Protein AF-B4Q3D3-F1 (afdb_monomer_lite)

Sequence (145 aa):
LSVLHTSASLALNESWDPDVRDDMEMMLNKIVPEGLPYRHSCEGPDDMPAHVKACFLGSSLTIPITDGKLSLGTWQGVWLCEHRDQAGSRKLKNLAKANMAQQRAAAVIAASRGGLWTSHRSKWETLRDGVDIDDVTKMSTRTRT

pLDDT: mean 71.37, std 27.28, range [23.61, 97.75]

Radius of gyration: 16.82 Å; chains: 1; bounding box: 38×33×50 Å

Structure (mmCIF, N/CA/C/O backbone):
data_AF-B4Q3D3-F1
#
_entry.id   AF-B4Q3D3-F1
#
loop_
_atom_site.group_PDB
_atom_site.id
_atom_site.type_symbol
_atom_site.label_atom_id
_atom_site.label_alt_id
_atom_site.label_comp_id
_atom_site.label_asym_id
_atom_site.label_entity_id
_atom_site.label_seq_id
_atom_site.pdbx_PDB_ins_code
_atom_site.Cartn_x
_atom_site.Cartn_y
_atom_site.Cartn_z
_atom_site.occupancy
_atom_site.B_iso_or_equiv
_atom_site.auth_seq_id
_atom_site.auth_comp_id
_atom_site.auth_asym_id
_atom_site.auth_atom_id
_atom_site.pdbx_PDB_model_num
ATOM 1 N N . LEU A 1 1 ? -0.332 5.917 14.862 1.00 85.06 1 LEU A N 1
ATOM 2 C CA . LEU A 1 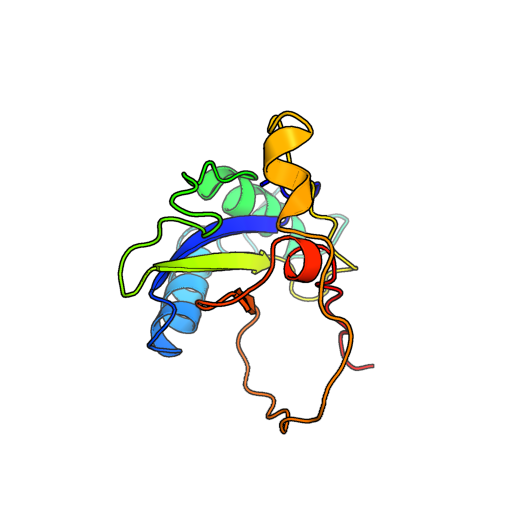1 ? 0.589 4.835 14.443 1.00 85.06 1 LEU A CA 1
ATOM 3 C C . LEU A 1 1 ? 1.430 5.336 13.276 1.00 85.06 1 LEU A C 1
ATOM 5 O O . LEU A 1 1 ? 0.863 5.973 12.400 1.00 85.06 1 LEU A O 1
ATOM 9 N N . SER A 1 2 ? 2.738 5.083 13.255 1.00 89.75 2 SER A N 1
ATOM 10 C CA . SER A 1 2 ? 3.637 5.528 12.178 1.00 89.75 2 SER A CA 1
ATOM 11 C C . SER A 1 2 ? 4.619 4.430 11.775 1.00 89.75 2 SER A C 1
ATOM 13 O O . SER A 1 2 ? 5.100 3.705 12.643 1.00 89.75 2 SER A O 1
ATOM 15 N N . VAL A 1 3 ? 4.963 4.339 10.492 1.00 89.62 3 VAL A N 1
ATOM 16 C CA . VAL A 1 3 ? 6.057 3.502 9.982 1.00 89.62 3 VAL A CA 1
ATOM 17 C C . VAL A 1 3 ? 7.330 4.336 9.846 1.00 89.62 3 VAL A C 1
ATOM 19 O O . VAL A 1 3 ? 7.303 5.462 9.358 1.00 89.62 3 VAL A O 1
ATOM 22 N N . LEU A 1 4 ? 8.457 3.805 10.321 1.00 92.69 4 LEU A N 1
ATOM 23 C CA . LEU A 1 4 ? 9.756 4.494 10.325 1.00 92.69 4 LEU A CA 1
ATOM 24 C C . LEU A 1 4 ? 10.601 4.147 9.089 1.00 92.69 4 LEU A C 1
ATOM 26 O O . LEU A 1 4 ? 11.800 3.904 9.207 1.00 92.69 4 LEU A O 1
ATOM 30 N N . HIS A 1 5 ? 9.960 4.054 7.924 1.00 90.81 5 HIS A N 1
ATOM 31 C CA . HIS A 1 5 ? 10.576 3.658 6.656 1.00 90.81 5 HIS A CA 1
ATOM 32 C C . HIS A 1 5 ? 10.023 4.530 5.531 1.00 90.81 5 HIS A C 1
ATOM 34 O O . HIS A 1 5 ? 8.854 4.899 5.556 1.00 90.81 5 HIS A O 1
ATOM 40 N N . THR A 1 6 ? 10.865 4.869 4.559 1.00 96.25 6 THR A N 1
ATOM 41 C CA . THR A 1 6 ? 10.534 5.771 3.442 1.00 96.25 6 THR A CA 1
ATOM 42 C C . THR A 1 6 ? 10.061 5.037 2.188 1.00 96.25 6 THR A C 1
ATOM 44 O O . THR A 1 6 ? 9.625 5.686 1.245 1.00 96.25 6 THR A O 1
ATOM 47 N N . SER A 1 7 ? 10.149 3.707 2.175 1.00 95.31 7 SER A N 1
ATOM 48 C CA . SER A 1 7 ? 9.708 2.812 1.097 1.00 95.31 7 SER A CA 1
ATOM 49 C C . SER A 1 7 ? 8.558 1.891 1.529 1.00 95.31 7 SER A C 1
ATOM 51 O O . SER A 1 7 ? 8.249 0.914 0.859 1.00 95.31 7 SER A O 1
ATOM 53 N N . ALA A 1 8 ? 7.907 2.210 2.650 1.00 93.88 8 ALA A N 1
ATOM 54 C CA . ALA A 1 8 ? 6.708 1.539 3.142 1.00 93.88 8 ALA A CA 1
ATOM 55 C C . ALA A 1 8 ? 5.716 2.583 3.671 1.00 93.88 8 ALA A C 1
ATOM 57 O O . ALA A 1 8 ? 6.112 3.677 4.079 1.00 93.88 8 ALA A O 1
ATOM 58 N N . SER A 1 9 ? 4.430 2.249 3.685 1.00 96.44 9 SER A N 1
ATOM 59 C CA . SER A 1 9 ? 3.361 3.146 4.147 1.00 96.44 9 SER A CA 1
ATOM 60 C C . SER A 1 9 ? 2.358 2.437 5.052 1.00 96.44 9 SER A C 1
ATOM 62 O O . SER A 1 9 ? 2.455 1.234 5.301 1.00 96.44 9 SER A O 1
ATOM 64 N N . LEU A 1 10 ? 1.393 3.200 5.562 1.00 93.31 10 LEU A N 1
ATOM 65 C CA . LEU A 1 10 ? 0.246 2.677 6.294 1.00 93.31 10 LEU A CA 1
ATOM 66 C C . LEU A 1 10 ? -1.043 3.156 5.628 1.00 93.31 10 LEU A C 1
ATOM 68 O O . LEU A 1 10 ? -1.123 4.309 5.213 1.00 93.31 10 LEU A O 1
ATOM 72 N N . ALA A 1 11 ? -2.053 2.294 5.566 1.00 94.38 11 ALA A N 1
ATOM 73 C CA . ALA A 1 11 ? -3.363 2.638 5.018 1.00 94.38 11 ALA A CA 1
ATOM 74 C C . ALA A 1 11 ? -4.503 2.019 5.841 1.00 94.38 11 ALA A C 1
ATOM 76 O O . ALA A 1 11 ? -4.302 1.049 6.574 1.00 94.38 11 ALA A O 1
ATOM 77 N N . LEU A 1 12 ? -5.700 2.592 5.706 1.00 91.56 12 LEU A N 1
ATOM 78 C CA . LEU A 1 12 ? -6.954 1.962 6.112 1.00 91.56 12 LEU A CA 1
ATOM 79 C C . LEU A 1 12 ? -7.703 1.556 4.851 1.00 91.56 12 LEU A C 1
ATOM 81 O O . LEU A 1 12 ? -7.958 2.406 3.999 1.00 91.56 12 LEU A O 1
ATOM 85 N N . ASN A 1 13 ? -8.056 0.283 4.737 1.00 93.00 13 ASN A N 1
ATOM 86 C CA . ASN A 1 13 ? -8.843 -0.208 3.611 1.00 93.00 13 ASN A CA 1
ATOM 87 C C . ASN A 1 13 ? -9.607 -1.482 3.997 1.00 93.00 13 ASN A C 1
ATOM 89 O O . ASN A 1 13 ? -9.521 -1.932 5.141 1.00 93.00 13 ASN A O 1
ATOM 93 N N . GLU A 1 14 ? -10.362 -2.047 3.060 1.00 90.81 14 GLU A N 1
ATOM 94 C CA . GLU A 1 14 ? -11.110 -3.281 3.262 1.00 90.81 14 GLU A CA 1
ATOM 95 C C . GLU A 1 14 ? -10.198 -4.450 3.671 1.00 90.81 14 GLU A C 1
ATOM 97 O O . GLU A 1 14 ? -9.204 -4.739 3.026 1.00 90.81 14 GLU A O 1
ATOM 102 N N . SER A 1 15 ? -10.525 -5.142 4.759 1.00 87.25 15 SER A N 1
ATOM 103 C CA . SER A 1 15 ? -9.748 -6.271 5.293 1.00 87.25 15 SER A CA 1
ATOM 104 C C . SER A 1 15 ? -10.494 -7.601 5.180 1.00 87.25 15 SER A C 1
ATOM 106 O O . SER A 1 15 ? -10.107 -8.594 5.801 1.00 87.25 15 SER A O 1
ATOM 108 N N . TRP A 1 16 ? -11.587 -7.638 4.418 1.00 81.94 16 TRP A N 1
ATOM 109 C CA . TRP A 1 16 ? -12.426 -8.821 4.256 1.00 81.94 16 TRP A CA 1
ATOM 110 C C . TRP A 1 16 ? -12.020 -9.642 3.035 1.00 81.94 16 TRP A C 1
ATOM 112 O O . TRP A 1 16 ? -11.571 -10.781 3.203 1.00 81.94 16 TRP A O 1
ATOM 122 N N . ASP A 1 17 ? -12.124 -9.046 1.849 1.00 86.50 17 ASP A N 1
ATOM 123 C CA . ASP A 1 17 ? -11.803 -9.687 0.581 1.00 86.50 17 ASP A CA 1
ATOM 124 C C . ASP A 1 17 ? -10.290 -9.601 0.272 1.00 86.50 17 ASP A C 1
ATOM 126 O O . ASP A 1 17 ? -9.720 -8.503 0.242 1.00 86.50 17 ASP A O 1
ATOM 130 N N . PRO A 1 18 ? -9.585 -10.738 0.092 1.00 84.69 18 PRO A N 1
ATOM 131 C CA . PRO A 1 18 ? -8.181 -10.727 -0.303 1.00 84.69 18 PRO A CA 1
ATOM 132 C C . PRO A 1 18 ? -7.924 -10.061 -1.662 1.00 84.69 18 PRO A C 1
ATOM 134 O O . PRO A 1 18 ? -6.851 -9.474 -1.803 1.00 84.69 18 PRO A O 1
ATOM 137 N N . ASP A 1 19 ? -8.875 -10.085 -2.601 1.00 90.31 19 ASP A N 1
ATOM 138 C CA . ASP A 1 19 ? -8.692 -9.562 -3.962 1.00 90.31 19 ASP A CA 1
ATOM 139 C C . ASP A 1 19 ? -8.445 -8.044 -3.952 1.00 90.31 19 ASP A C 1
ATOM 141 O O . ASP A 1 19 ? -7.680 -7.526 -4.765 1.00 90.31 19 ASP A O 1
ATOM 145 N N . VAL A 1 20 ? -8.968 -7.324 -2.949 1.00 88.06 20 VAL A N 1
ATOM 146 C CA . VAL A 1 20 ? -8.724 -5.881 -2.773 1.00 88.06 20 VAL A CA 1
ATOM 147 C C . VAL A 1 20 ? -7.232 -5.577 -2.609 1.00 88.06 20 VAL A C 1
ATOM 149 O O . VAL A 1 20 ? -6.760 -4.535 -3.063 1.00 88.06 20 VAL A O 1
ATOM 152 N N . ARG A 1 21 ? -6.451 -6.464 -1.979 1.00 86.88 21 ARG A N 1
ATOM 153 C CA . ARG A 1 21 ? -4.998 -6.264 -1.833 1.00 86.88 21 ARG A CA 1
ATOM 154 C C . ARG A 1 21 ? -4.280 -6.413 -3.169 1.00 86.88 21 ARG A C 1
ATOM 156 O O . ARG A 1 21 ? -3.426 -5.585 -3.485 1.00 86.88 21 ARG A O 1
ATOM 163 N N . ASP A 1 22 ? -4.660 -7.419 -3.948 1.00 90.25 22 ASP A N 1
ATOM 164 C CA . ASP A 1 22 ? -4.059 -7.695 -5.252 1.00 90.25 22 ASP A CA 1
ATOM 165 C C . ASP A 1 22 ? -4.413 -6.591 -6.266 1.00 90.25 22 ASP A C 1
ATOM 167 O O . ASP A 1 22 ? -3.540 -6.102 -6.989 1.00 90.25 22 ASP A O 1
ATOM 171 N N . ASP A 1 23 ? -5.658 -6.107 -6.251 1.00 96.00 23 ASP A N 1
ATOM 172 C CA . ASP A 1 23 ? -6.104 -4.997 -7.095 1.00 96.00 23 ASP A CA 1
ATOM 173 C C . ASP A 1 23 ? -5.419 -3.676 -6.734 1.00 96.00 23 ASP A C 1
ATOM 175 O O . ASP A 1 23 ? -5.002 -2.919 -7.620 1.00 96.00 23 ASP A O 1
ATOM 179 N N . MET A 1 24 ? -5.244 -3.401 -5.439 1.00 95.44 24 MET A N 1
ATOM 180 C CA . MET A 1 24 ? -4.509 -2.224 -4.980 1.00 95.44 24 MET A CA 1
ATOM 181 C C . MET A 1 24 ? -3.034 -2.285 -5.386 1.00 95.44 24 MET A C 1
ATOM 183 O O . MET A 1 24 ? -2.500 -1.281 -5.864 1.00 95.44 24 MET A O 1
ATOM 187 N N . GLU A 1 25 ? -2.378 -3.443 -5.262 1.00 93.19 25 GLU A N 1
ATOM 188 C CA . GLU A 1 25 ? -0.998 -3.626 -5.722 1.00 93.19 25 GLU A CA 1
ATOM 189 C C . GLU A 1 25 ? -0.880 -3.438 -7.237 1.00 93.19 25 GLU A C 1
ATOM 191 O O . GLU A 1 25 ? -0.034 -2.667 -7.702 1.00 93.19 25 GLU A O 1
ATOM 196 N N . MET A 1 26 ? -1.769 -4.066 -8.015 1.00 96.75 26 MET A N 1
ATOM 197 C CA . MET A 1 26 ? -1.841 -3.875 -9.463 1.00 96.75 26 MET A CA 1
ATOM 198 C C . MET A 1 26 ? -1.977 -2.387 -9.811 1.00 96.75 26 MET A C 1
ATOM 200 O O . MET A 1 26 ? -1.263 -1.890 -10.686 1.00 96.75 26 MET A O 1
ATOM 204 N N . MET A 1 27 ? -2.895 -1.667 -9.164 1.00 97.75 27 MET A N 1
ATOM 205 C CA . MET A 1 27 ? -3.140 -0.258 -9.469 1.00 97.75 27 MET A CA 1
ATOM 206 C C . MET A 1 27 ? -1.958 0.632 -9.086 1.00 97.75 27 MET A C 1
ATOM 208 O O . MET A 1 27 ? -1.569 1.491 -9.879 1.00 97.75 27 MET A O 1
ATOM 212 N N . LEU A 1 28 ? -1.326 0.403 -7.934 1.00 96.19 28 LEU A N 1
ATOM 213 C CA . LEU A 1 28 ? -0.119 1.133 -7.538 1.00 96.19 28 LEU A CA 1
ATOM 214 C C . LEU A 1 28 ? 1.045 0.879 -8.504 1.00 96.19 28 LEU A C 1
ATOM 216 O O . LEU A 1 28 ? 1.765 1.819 -8.833 1.00 96.19 28 LEU A O 1
ATOM 220 N N . ASN A 1 29 ? 1.200 -0.346 -9.012 1.00 95.94 29 ASN A N 1
ATOM 221 C CA . ASN A 1 29 ? 2.213 -0.684 -10.018 1.00 95.94 29 ASN A CA 1
ATOM 222 C C . ASN A 1 29 ? 1.916 -0.062 -11.392 1.00 95.94 29 ASN A C 1
ATOM 224 O O . ASN A 1 29 ? 2.841 0.238 -12.141 1.00 95.94 29 ASN A O 1
ATOM 228 N N . LYS A 1 30 ? 0.644 0.181 -11.727 1.00 97.44 30 LYS A N 1
ATOM 229 C CA . LYS A 1 30 ? 0.261 0.919 -12.943 1.00 97.44 30 LYS A CA 1
ATOM 230 C C . LYS A 1 30 ? 0.510 2.424 -12.820 1.00 97.44 30 LYS A C 1
ATOM 232 O O . LYS A 1 30 ? 0.935 3.045 -13.788 1.00 97.44 30 LYS A O 1
ATOM 237 N N . ILE A 1 31 ? 0.223 3.012 -11.658 1.00 96.94 31 ILE A N 1
ATOM 238 C CA . ILE A 1 31 ? 0.388 4.456 -11.411 1.00 96.94 31 ILE A CA 1
ATOM 239 C C . ILE A 1 31 ? 1.864 4.813 -11.216 1.00 96.94 31 ILE A C 1
ATOM 241 O O . ILE A 1 31 ? 2.317 5.858 -11.680 1.00 96.94 31 ILE A O 1
ATOM 245 N N . VAL A 1 32 ? 2.616 3.940 -10.544 1.00 97.12 32 VAL A N 1
ATOM 246 C CA . VAL A 1 32 ? 4.045 4.103 -10.269 1.00 97.12 32 VAL A CA 1
ATOM 247 C C . VAL A 1 32 ? 4.803 2.864 -10.767 1.00 97.12 32 VAL A C 1
ATOM 249 O O . VAL A 1 32 ? 5.161 1.995 -9.962 1.00 97.12 32 VAL A O 1
ATOM 252 N N . PRO A 1 33 ? 5.026 2.751 -12.090 1.00 95.69 33 PRO A N 1
ATOM 253 C CA . PRO A 1 33 ? 5.711 1.608 -12.673 1.00 95.69 33 PRO A CA 1
ATOM 254 C C . PRO A 1 33 ? 7.184 1.548 -12.291 1.00 95.69 33 PRO A C 1
ATOM 256 O O . PRO A 1 33 ? 7.879 2.564 -12.218 1.00 95.69 33 PRO A O 1
ATOM 259 N N . GLU A 1 34 ? 7.680 0.327 -12.150 1.00 93.44 34 GLU A N 1
ATOM 260 C CA . GLU A 1 34 ? 9.111 0.057 -12.226 1.00 93.44 34 GLU A CA 1
ATOM 261 C C . GLU A 1 34 ? 9.638 0.344 -13.641 1.00 93.44 34 GLU A C 1
ATOM 263 O O . GLU A 1 34 ? 8.902 0.285 -14.629 1.00 93.44 34 GLU A O 1
ATOM 268 N N . GLY A 1 35 ? 10.928 0.666 -13.752 1.00 88.25 35 GLY A N 1
ATOM 269 C CA . GLY A 1 35 ? 11.592 0.849 -15.049 1.00 88.25 35 GLY A CA 1
ATOM 270 C C . GLY A 1 35 ? 11.376 2.207 -15.728 1.00 88.25 35 GLY A C 1
ATOM 271 O O . GLY A 1 35 ? 11.913 2.432 -16.814 1.00 88.25 35 GLY A O 1
ATOM 272 N N . LEU A 1 36 ? 10.660 3.146 -15.100 1.00 93.69 36 LEU A N 1
ATOM 273 C CA . LEU A 1 36 ? 10.750 4.554 -15.496 1.00 93.69 36 LEU A CA 1
ATOM 274 C C . LEU A 1 36 ? 12.194 5.068 -15.309 1.00 93.69 36 LEU A C 1
ATOM 276 O O . LEU A 1 36 ? 12.927 4.524 -14.479 1.00 93.69 36 LEU A O 1
ATOM 280 N N . PRO A 1 37 ? 12.626 6.116 -16.045 1.00 94.81 37 PRO A N 1
ATOM 281 C CA . PRO A 1 37 ? 13.990 6.653 -15.982 1.00 94.81 37 PRO A CA 1
ATOM 282 C C . PRO A 1 37 ? 14.230 7.467 -14.697 1.00 94.81 37 PRO A C 1
ATOM 284 O O . PRO A 1 37 ? 14.564 8.655 -14.720 1.00 94.81 37 PRO A O 1
ATOM 287 N N . TYR A 1 38 ? 14.024 6.826 -13.551 1.00 95.19 38 TYR A N 1
ATOM 288 C CA . TYR A 1 38 ? 14.307 7.364 -12.238 1.00 95.19 38 TYR A CA 1
ATOM 289 C C . TYR A 1 38 ? 15.809 7.587 -12.074 1.00 95.19 38 TYR A C 1
ATOM 291 O O . TYR A 1 38 ? 16.629 6.734 -12.400 1.00 95.19 38 TYR A O 1
ATOM 299 N N . ARG A 1 39 ? 16.177 8.753 -11.533 1.00 95.62 39 ARG A N 1
ATOM 300 C CA . ARG A 1 39 ? 17.583 9.077 -11.238 1.00 95.62 39 ARG A CA 1
ATOM 301 C C . ARG A 1 39 ? 18.124 8.295 -10.043 1.00 95.62 39 ARG A C 1
ATOM 303 O O . ARG A 1 39 ? 19.322 8.058 -9.959 1.00 95.62 39 ARG A O 1
ATOM 310 N N . HIS A 1 40 ? 17.249 7.945 -9.107 1.00 93.00 40 HIS A N 1
ATOM 311 C CA . HIS A 1 40 ? 17.575 7.098 -7.971 1.00 93.00 40 HIS A CA 1
ATOM 312 C C . HIS A 1 40 ? 17.341 5.643 -8.384 1.00 93.00 40 HIS A C 1
ATOM 314 O O . HIS A 1 40 ? 16.205 5.251 -8.631 1.00 93.00 40 HIS A O 1
ATOM 320 N N . SER A 1 41 ? 18.417 4.880 -8.566 1.00 90.12 41 SER A N 1
ATOM 321 C CA . SER A 1 41 ? 18.348 3.515 -9.113 1.00 90.12 41 SER A CA 1
ATOM 322 C C . SER A 1 41 ? 19.398 2.569 -8.525 1.00 90.12 41 SER A C 1
ATOM 324 O O . SER A 1 41 ? 19.554 1.446 -8.997 1.00 90.12 41 SER A O 1
ATOM 326 N N . CYS A 1 42 ? 20.174 3.021 -7.537 1.00 88.69 42 CYS A N 1
ATOM 327 C CA . CYS A 1 42 ? 21.299 2.259 -6.993 1.00 88.69 42 CYS A CA 1
ATOM 328 C C . CYS A 1 42 ? 20.877 1.098 -6.081 1.00 88.69 42 CYS A C 1
ATOM 330 O O . CYS A 1 42 ? 21.687 0.209 -5.843 1.00 88.69 42 CYS A O 1
ATOM 332 N N . GLU A 1 43 ? 19.634 1.087 -5.593 1.00 89.19 43 GLU A N 1
ATOM 333 C CA . GLU A 1 43 ? 19.129 0.096 -4.630 1.00 89.19 43 GLU A CA 1
ATOM 334 C C . GLU A 1 43 ? 18.148 -0.918 -5.243 1.00 89.19 43 GLU A C 1
ATOM 336 O O . GLU A 1 43 ? 17.519 -1.684 -4.514 1.00 89.19 43 GLU A O 1
ATOM 341 N N . GLY A 1 44 ? 18.037 -0.946 -6.576 1.00 91.06 44 GLY A N 1
ATOM 342 C CA . GLY A 1 44 ? 17.169 -1.859 -7.321 1.00 91.06 44 GLY A CA 1
ATOM 343 C C . GLY A 1 44 ? 16.048 -1.155 -8.097 1.00 91.06 44 GLY A C 1
ATOM 344 O O . GLY A 1 44 ? 15.801 0.037 -7.900 1.00 91.06 44 GLY A O 1
ATOM 345 N N . PRO A 1 45 ? 15.378 -1.877 -9.014 1.00 93.06 45 PRO A N 1
ATOM 346 C CA . PRO A 1 45 ? 14.317 -1.319 -9.858 1.00 93.06 45 PRO A CA 1
ATOM 347 C C . PRO A 1 45 ? 13.044 -0.949 -9.080 1.00 93.06 45 PRO A C 1
ATOM 349 O O . PRO A 1 45 ? 12.295 -0.081 -9.528 1.00 93.06 45 PRO A O 1
ATOM 352 N N . ASP A 1 46 ? 12.826 -1.571 -7.920 1.00 92.88 46 ASP A N 1
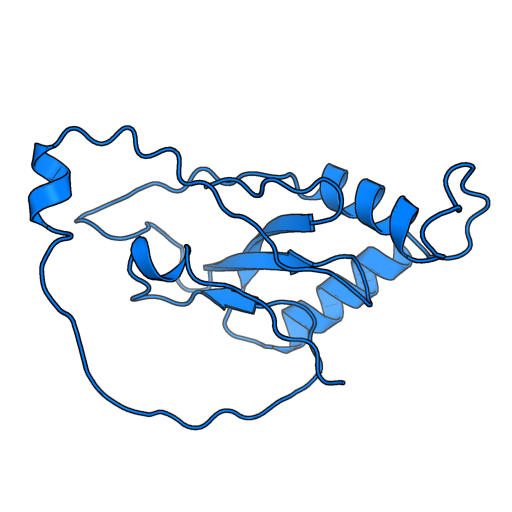ATOM 353 C CA . ASP A 1 46 ? 11.652 -1.412 -7.059 1.00 92.88 46 ASP A CA 1
ATOM 354 C C . ASP A 1 46 ? 11.804 -0.288 -6.014 1.00 92.88 46 ASP A C 1
ATOM 356 O O . ASP A 1 46 ? 10.835 0.104 -5.367 1.00 92.88 46 ASP A O 1
ATOM 360 N N . ASP A 1 47 ? 13.007 0.269 -5.855 1.00 95.06 47 ASP A N 1
ATOM 361 C CA . ASP A 1 47 ? 13.324 1.193 -4.769 1.00 95.06 47 ASP A CA 1
ATOM 362 C C . ASP A 1 47 ? 12.717 2.596 -4.934 1.00 95.06 47 ASP A C 1
ATOM 364 O O . ASP A 1 47 ? 11.877 3.031 -4.142 1.00 95.06 47 ASP A O 1
ATOM 368 N N . MET A 1 48 ? 13.072 3.310 -6.004 1.00 97.06 48 MET A N 1
ATOM 369 C CA . MET A 1 48 ? 12.474 4.619 -6.268 1.00 97.06 48 MET A CA 1
ATOM 370 C C . MET A 1 48 ? 10.942 4.581 -6.413 1.00 97.06 48 MET A C 1
ATOM 372 O O . MET A 1 48 ? 10.284 5.448 -5.826 1.00 97.06 48 MET A O 1
ATOM 376 N N . PRO A 1 49 ? 10.318 3.623 -7.132 1.00 97.19 49 PRO A N 1
ATOM 377 C CA . PRO A 1 49 ? 8.861 3.550 -7.155 1.00 97.19 49 PRO A CA 1
ATOM 378 C C . PRO A 1 49 ? 8.272 3.274 -5.762 1.00 97.19 49 PRO A C 1
ATOM 380 O O . PRO A 1 49 ? 7.220 3.830 -5.443 1.00 97.19 49 PRO A O 1
ATOM 383 N N . ALA A 1 50 ? 8.949 2.520 -4.888 1.00 96.81 50 ALA A N 1
ATOM 384 C CA . ALA A 1 50 ? 8.510 2.336 -3.505 1.00 96.81 50 ALA A CA 1
ATOM 385 C C . ALA A 1 50 ? 8.466 3.648 -2.708 1.00 96.81 50 ALA A C 1
ATOM 387 O O . ALA A 1 50 ? 7.504 3.885 -1.974 1.00 96.81 50 ALA A O 1
ATOM 388 N N . HIS A 1 51 ? 9.440 4.543 -2.898 1.00 97.38 51 HIS A N 1
ATOM 389 C CA . HIS A 1 51 ? 9.406 5.883 -2.304 1.00 97.38 51 HIS A CA 1
ATOM 390 C C . HIS A 1 51 ? 8.216 6.717 -2.790 1.00 97.38 51 HIS A C 1
ATOM 392 O O . HIS A 1 51 ? 7.550 7.379 -1.992 1.00 97.38 51 HIS A O 1
ATOM 398 N N . VAL A 1 52 ? 7.909 6.674 -4.091 1.00 97.69 52 VAL A N 1
ATOM 399 C CA . VAL A 1 52 ? 6.765 7.411 -4.650 1.00 97.69 52 VAL A CA 1
ATOM 400 C C . VAL A 1 52 ? 5.443 6.865 -4.100 1.00 97.69 52 VAL A C 1
ATOM 402 O O . VAL A 1 52 ? 4.616 7.646 -3.625 1.00 97.69 52 VAL A O 1
ATOM 405 N N . LYS A 1 53 ? 5.257 5.537 -4.093 1.00 97.75 53 LYS A N 1
ATOM 406 C CA . LYS A 1 53 ? 4.062 4.884 -3.527 1.00 97.75 53 LYS A CA 1
ATOM 407 C C . LYS A 1 53 ? 3.898 5.213 -2.038 1.00 97.75 53 LYS A C 1
ATOM 409 O O . LYS A 1 53 ? 2.792 5.531 -1.597 1.00 97.75 53 LYS A O 1
ATOM 414 N N . ALA A 1 54 ? 4.996 5.220 -1.277 1.00 96.44 54 ALA A N 1
ATOM 415 C CA . ALA A 1 54 ? 4.982 5.585 0.137 1.00 96.44 54 ALA A CA 1
ATOM 416 C C . ALA A 1 54 ? 4.555 7.045 0.370 1.00 96.44 54 ALA A C 1
ATOM 418 O O . ALA A 1 54 ? 3.786 7.309 1.293 1.00 96.44 54 ALA A O 1
ATOM 419 N N . CYS A 1 55 ? 4.983 7.985 -0.480 1.00 97.00 55 CYS A N 1
ATOM 420 C CA . CYS A 1 55 ? 4.539 9.380 -0.412 1.00 97.00 55 CYS A CA 1
ATOM 421 C C . CYS A 1 55 ? 3.050 9.560 -0.739 1.00 97.00 55 CYS A C 1
ATOM 423 O O . CYS A 1 55 ? 2.421 10.447 -0.166 1.00 97.00 55 CYS A O 1
ATOM 425 N N . PHE A 1 56 ? 2.479 8.743 -1.630 1.00 95.00 56 PHE A N 1
ATOM 426 C CA . PHE A 1 56 ? 1.048 8.813 -1.944 1.00 95.00 56 PHE A CA 1
ATOM 427 C C . PHE A 1 56 ? 0.158 8.320 -0.805 1.00 95.00 56 PHE A C 1
ATOM 429 O O . PHE A 1 56 ? -0.863 8.943 -0.528 1.00 95.00 56 PHE A O 1
ATOM 436 N N . LEU A 1 57 ? 0.530 7.221 -0.146 1.00 94.62 57 LEU A N 1
ATOM 437 C CA . LEU A 1 57 ? -0.283 6.643 0.930 1.00 94.62 57 LEU A CA 1
ATOM 438 C C . LEU A 1 57 ? 0.008 7.265 2.303 1.00 94.62 57 LEU A C 1
ATOM 440 O O . LEU A 1 57 ? -0.894 7.412 3.123 1.00 94.62 57 LEU A O 1
ATOM 444 N N . GLY A 1 58 ? 1.255 7.667 2.548 1.00 94.44 58 GLY A N 1
ATOM 445 C CA . GLY A 1 58 ? 1.686 8.292 3.792 1.00 94.44 58 GLY A CA 1
ATOM 446 C C . GLY A 1 58 ? 2.212 7.308 4.842 1.00 94.44 58 GLY A C 1
ATOM 447 O O . GLY A 1 58 ? 1.915 6.116 4.868 1.00 94.44 58 GLY A O 1
ATOM 448 N N . SER A 1 59 ? 3.035 7.823 5.754 1.00 93.31 59 SER A N 1
ATOM 449 C CA . SER A 1 59 ? 3.758 7.016 6.746 1.00 93.31 59 SER A CA 1
ATOM 450 C C . SER A 1 59 ? 3.053 6.906 8.102 1.00 93.31 59 SER A C 1
ATOM 452 O O . SER A 1 59 ? 3.629 6.381 9.057 1.00 93.31 59 SER A O 1
ATOM 454 N N . SER A 1 60 ? 1.825 7.412 8.244 1.00 91.00 60 SER A N 1
ATOM 455 C CA .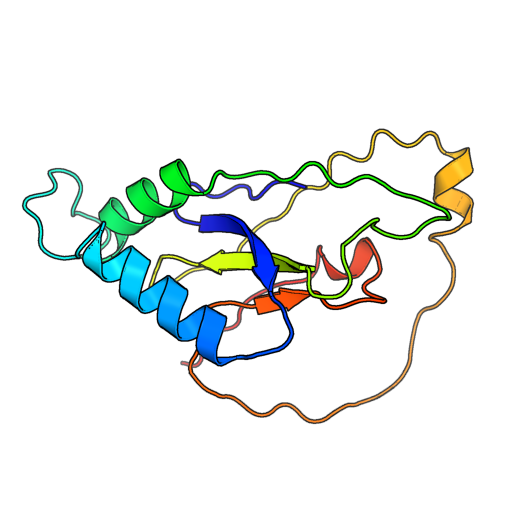 SER A 1 60 ? 1.141 7.432 9.540 1.00 91.00 60 SER A CA 1
ATOM 456 C C . SER A 1 60 ? -0.375 7.419 9.445 1.00 91.00 60 SER A C 1
ATOM 458 O O . SER A 1 60 ? -0.947 8.016 8.542 1.00 91.00 60 SER A O 1
ATOM 460 N N . LEU A 1 61 ? -1.003 6.810 10.450 1.00 88.00 61 LEU A N 1
ATOM 461 C CA . LEU A 1 61 ? -2.445 6.786 10.657 1.00 88.00 61 LEU A CA 1
ATOM 462 C C . LEU A 1 61 ? -2.792 7.356 12.032 1.00 88.00 61 LEU A C 1
ATOM 464 O O . LEU A 1 61 ? -2.146 7.037 13.042 1.00 88.00 61 LEU A O 1
ATOM 468 N N . THR A 1 62 ? -3.867 8.135 12.067 1.00 89.44 62 THR A N 1
ATOM 469 C CA . THR A 1 62 ? -4.524 8.595 13.290 1.00 89.44 62 THR A CA 1
ATOM 470 C C . THR A 1 62 ? -5.863 7.882 13.387 1.00 89.44 62 THR A C 1
ATOM 472 O O . THR A 1 62 ? -6.738 8.110 12.559 1.00 89.44 62 THR A O 1
ATOM 475 N N . ILE A 1 63 ? -6.003 6.999 14.377 1.00 84.38 63 ILE A N 1
ATOM 476 C CA . ILE A 1 63 ? -7.189 6.157 14.562 1.00 84.38 63 ILE A CA 1
ATOM 477 C C . ILE A 1 63 ? -7.752 6.460 15.956 1.00 84.38 63 ILE A C 1
ATOM 479 O O . ILE A 1 63 ? -6.988 6.382 16.926 1.00 84.38 63 ILE A O 1
ATOM 483 N N . PRO A 1 64 ? -9.035 6.840 16.085 1.00 85.56 64 PRO A N 1
ATOM 484 C CA . PRO A 1 64 ? -9.665 7.026 17.386 1.00 85.56 64 PRO A CA 1
ATOM 485 C C . PRO A 1 64 ? -9.702 5.725 18.191 1.00 85.56 64 PRO A C 1
ATOM 487 O O . PRO A 1 64 ? -9.703 4.629 17.631 1.00 85.56 64 PRO A O 1
ATOM 490 N N . ILE A 1 65 ? -9.749 5.864 19.515 1.00 81.38 65 ILE A N 1
ATOM 491 C CA . ILE A 1 65 ? -9.923 4.743 20.438 1.00 81.38 65 ILE A CA 1
ATOM 492 C C . ILE A 1 65 ? -11.215 4.967 21.218 1.00 81.38 65 ILE A C 1
ATOM 494 O O . ILE A 1 65 ? -11.381 6.008 21.859 1.00 81.38 65 ILE A O 1
ATOM 498 N N . THR A 1 66 ? -12.106 3.982 21.193 1.00 81.94 66 THR A N 1
ATOM 499 C CA . THR A 1 66 ? -13.359 3.958 21.956 1.00 81.94 66 THR A CA 1
ATOM 500 C C . THR A 1 66 ? -13.396 2.669 22.767 1.00 81.94 66 THR A C 1
ATOM 502 O O . THR A 1 66 ? -13.133 1.595 22.234 1.00 81.94 66 THR A O 1
ATOM 505 N N . ASP A 1 67 ? -13.642 2.776 24.075 1.00 84.25 67 ASP A N 1
ATOM 506 C CA . ASP A 1 67 ? -13.703 1.637 25.006 1.00 84.25 67 ASP A CA 1
ATOM 507 C C . ASP A 1 67 ? -12.488 0.693 24.937 1.00 84.25 67 ASP A C 1
ATOM 509 O O . ASP A 1 67 ? -12.602 -0.530 25.002 1.00 84.25 67 ASP A O 1
ATOM 513 N N . GLY A 1 68 ? -11.298 1.281 24.781 1.00 80.19 68 GLY A N 1
ATOM 514 C CA . GLY A 1 68 ? -10.035 0.543 24.703 1.00 80.19 68 GLY A CA 1
ATOM 515 C C . GLY A 1 68 ? -9.791 -0.174 23.372 1.00 80.19 68 GLY A C 1
ATOM 516 O O . GLY A 1 68 ? -8.807 -0.897 23.262 1.00 80.19 68 GLY A O 1
ATOM 517 N N . LYS A 1 69 ? -10.640 0.029 22.358 1.00 78.31 69 LYS A N 1
ATOM 518 C CA . LYS A 1 69 ? -10.513 -0.580 21.027 1.00 78.31 69 LYS A CA 1
ATOM 519 C C . LYS A 1 69 ? -10.314 0.477 19.948 1.00 78.31 69 LYS A C 1
ATOM 521 O O . LYS A 1 69 ? -10.765 1.611 20.094 1.00 78.31 69 LYS A O 1
ATOM 526 N N . LEU A 1 70 ? -9.648 0.098 18.857 1.00 83.38 70 LEU A N 1
ATOM 527 C CA . LEU A 1 70 ? -9.563 0.936 17.661 1.00 83.38 70 LEU A CA 1
ATOM 528 C C . LEU A 1 70 ? -10.961 1.115 17.061 1.00 83.38 70 LEU A C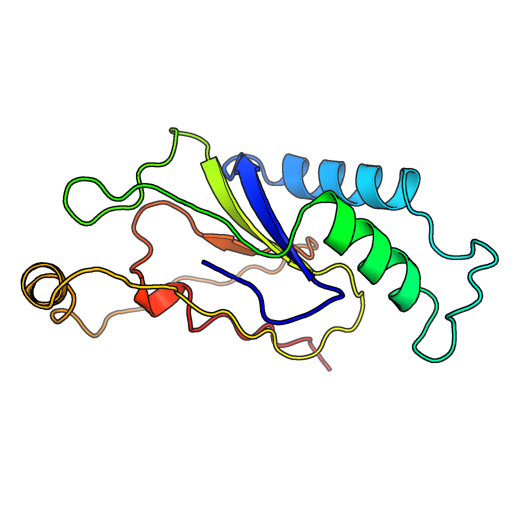 1
ATOM 530 O O . LEU A 1 70 ? -11.663 0.136 16.819 1.00 83.38 70 LEU A O 1
ATOM 534 N N . SER A 1 71 ? -11.355 2.358 16.808 1.00 89.38 71 SER A N 1
ATOM 535 C CA . SER A 1 71 ? -12.657 2.676 16.221 1.00 89.38 71 SER A CA 1
ATOM 536 C C . SER A 1 71 ? -12.574 2.585 14.697 1.00 89.38 71 SER A C 1
ATOM 538 O O . SER A 1 71 ? -12.334 3.585 14.019 1.00 89.38 71 SER A O 1
ATOM 540 N N . LEU A 1 72 ? -12.729 1.371 14.169 1.00 88.75 72 LEU A N 1
ATOM 541 C CA . LEU A 1 72 ? -12.720 1.067 12.737 1.00 88.75 72 LEU A CA 1
ATOM 542 C C . LEU A 1 72 ? -14.141 0.793 12.226 1.00 88.75 72 LEU A C 1
ATOM 544 O O . LEU A 1 72 ? -15.003 0.317 12.964 1.00 88.75 72 LEU A O 1
ATOM 548 N N . GLY A 1 73 ? -14.397 1.103 10.953 1.00 88.88 73 GLY A N 1
ATOM 549 C CA . GLY A 1 73 ? -15.605 0.638 10.269 1.00 88.88 73 GLY A CA 1
ATOM 550 C C . GLY A 1 73 ? -15.586 -0.880 10.065 1.00 88.88 73 GLY A C 1
ATOM 551 O O . GLY A 1 73 ? -14.517 -1.477 10.028 1.00 88.88 73 GLY A O 1
ATOM 552 N N . THR A 1 74 ? -16.756 -1.494 9.857 1.00 90.94 74 THR A N 1
ATOM 553 C CA . THR A 1 74 ? -16.940 -2.961 9.767 1.00 90.94 74 THR A CA 1
ATOM 554 C C . THR A 1 74 ? -15.944 -3.674 8.852 1.00 90.94 74 THR A C 1
ATOM 556 O O . THR A 1 74 ? -15.528 -4.789 9.143 1.00 90.94 74 THR A O 1
ATOM 559 N N . TRP A 1 75 ? -15.558 -3.034 7.750 1.00 91.81 75 TRP A N 1
ATOM 560 C CA . TRP A 1 75 ? -14.642 -3.612 6.770 1.00 91.81 75 TRP A CA 1
ATOM 561 C C . TRP A 1 75 ? -13.225 -3.054 6.859 1.00 91.81 75 TRP A C 1
ATOM 563 O O . TRP A 1 75 ? -12.335 -3.581 6.205 1.00 91.81 75 TRP A O 1
ATOM 573 N N . GLN A 1 76 ? -12.987 -2.009 7.651 1.00 89.94 76 GLN A N 1
ATOM 574 C CA . GLN A 1 76 ? -11.683 -1.362 7.714 1.00 89.94 76 GLN A CA 1
ATOM 575 C C . GLN A 1 76 ? -10.684 -2.205 8.508 1.00 89.94 76 GLN A C 1
ATOM 577 O O . GLN A 1 76 ? -10.932 -2.581 9.648 1.00 89.94 76 GLN A O 1
ATOM 582 N N . GLY A 1 77 ? -9.510 -2.427 7.926 1.00 87.69 77 GLY A N 1
ATOM 583 C CA . GLY A 1 77 ? -8.328 -2.913 8.626 1.00 87.69 77 GLY A CA 1
ATOM 584 C C . GLY A 1 77 ? -7.152 -1.965 8.455 1.00 87.69 77 GLY A C 1
ATOM 585 O O . GLY A 1 77 ? -7.096 -1.167 7.518 1.00 87.69 77 GLY A O 1
ATOM 586 N N . VAL A 1 78 ? -6.193 -2.078 9.370 1.00 88.00 78 VAL A N 1
ATOM 587 C CA . VAL A 1 78 ? -4.909 -1.378 9.274 1.00 88.00 78 VAL A CA 1
ATOM 588 C C . VAL A 1 78 ? -3.975 -2.203 8.402 1.00 88.00 78 VAL A C 1
ATOM 590 O O . VAL A 1 78 ? -3.732 -3.377 8.690 1.00 88.00 78 VAL A O 1
ATOM 593 N N . TRP A 1 79 ? -3.467 -1.590 7.338 1.00 91.94 79 TRP A N 1
ATOM 594 C CA . TRP A 1 79 ? -2.563 -2.218 6.382 1.00 91.94 79 TRP A CA 1
ATOM 595 C C . TRP A 1 79 ? -1.131 -1.730 6.599 1.00 91.94 79 TRP A C 1
ATOM 597 O O . TRP A 1 79 ? -0.890 -0.519 6.654 1.00 91.94 79 TRP A O 1
ATOM 607 N N . LEU A 1 80 ? -0.184 -2.670 6.665 1.00 91.56 80 LEU A N 1
ATOM 608 C CA . LEU A 1 80 ? 1.228 -2.384 6.419 1.00 91.56 80 LEU A CA 1
ATOM 609 C C . LEU A 1 80 ? 1.503 -2.567 4.928 1.00 91.56 80 LEU A C 1
ATOM 611 O O . LEU A 1 80 ? 1.381 -3.664 4.385 1.00 91.56 80 LEU A O 1
ATOM 615 N N . CYS A 1 81 ? 1.866 -1.469 4.282 1.00 92.88 81 CYS A N 1
ATOM 616 C CA . CYS A 1 81 ? 2.070 -1.394 2.851 1.00 92.88 81 CYS A CA 1
ATOM 617 C C . CYS A 1 81 ? 3.555 -1.526 2.521 1.00 92.88 81 CYS A C 1
ATOM 619 O O . CYS A 1 81 ? 4.286 -0.534 2.599 1.00 92.88 81 CYS A O 1
ATOM 621 N N . GLU A 1 82 ? 3.997 -2.737 2.189 1.00 95.12 82 GLU A N 1
ATOM 622 C CA . GLU A 1 82 ? 5.355 -2.986 1.715 1.00 95.12 82 GLU A CA 1
ATOM 623 C C . GLU A 1 82 ? 5.441 -2.771 0.202 1.00 95.12 82 GLU A C 1
ATOM 625 O O . GLU A 1 82 ? 4.786 -3.475 -0.564 1.00 95.12 82 GLU A O 1
ATOM 630 N N . HIS A 1 83 ? 6.262 -1.812 -0.230 1.00 95.19 83 HIS A N 1
ATOM 631 C CA . HIS A 1 83 ? 6.389 -1.475 -1.651 1.00 95.19 83 HIS A CA 1
ATOM 632 C C . HIS A 1 83 ? 7.641 -2.055 -2.310 1.00 95.19 83 HIS A C 1
ATOM 634 O O . HIS A 1 83 ? 7.763 -1.945 -3.529 1.00 95.19 83 HIS A O 1
ATOM 640 N N . ARG A 1 84 ? 8.556 -2.646 -1.531 1.00 93.06 84 ARG A N 1
ATOM 641 C CA . ARG A 1 84 ? 9.742 -3.354 -2.027 1.00 93.06 84 ARG A CA 1
ATOM 642 C C . ARG A 1 84 ? 9.448 -4.845 -2.183 1.00 93.06 84 ARG A C 1
ATOM 644 O O . ARG A 1 84 ? 8.815 -5.456 -1.324 1.00 93.06 84 ARG A O 1
ATOM 651 N N . ASP A 1 85 ? 9.987 -5.458 -3.227 1.00 90.00 85 ASP A N 1
ATOM 652 C CA . ASP A 1 85 ? 9.910 -6.908 -3.439 1.00 90.00 85 ASP A CA 1
ATOM 653 C C . ASP A 1 85 ? 10.764 -7.667 -2.422 1.00 90.00 85 ASP A C 1
ATOM 655 O O . ASP A 1 85 ? 10.401 -8.748 -1.954 1.00 90.00 85 ASP A O 1
ATOM 659 N N . GLN A 1 86 ? 11.908 -7.079 -2.066 1.00 86.06 86 GLN A N 1
ATOM 660 C CA . GLN A 1 86 ? 12.874 -7.643 -1.129 1.00 86.06 86 GLN A CA 1
ATOM 661 C C . GLN A 1 86 ? 13.144 -6.656 0.004 1.00 86.06 86 GLN A C 1
ATOM 663 O O . GLN A 1 86 ? 14.172 -5.984 0.065 1.00 86.06 86 GLN A O 1
ATOM 668 N N . ALA A 1 87 ? 12.182 -6.559 0.915 1.00 84.94 87 ALA A N 1
ATOM 669 C CA . ALA A 1 87 ? 12.271 -5.691 2.076 1.00 84.94 87 ALA A CA 1
ATOM 670 C C . ALA A 1 87 ? 12.988 -6.345 3.264 1.00 84.94 87 ALA A C 1
ATOM 672 O O . ALA A 1 87 ? 12.837 -7.537 3.535 1.00 84.94 87 ALA A O 1
ATOM 673 N N . GLY A 1 88 ? 13.708 -5.525 4.031 1.00 84.81 88 GLY A N 1
ATOM 674 C CA . GLY A 1 88 ? 14.104 -5.865 5.397 1.00 84.81 88 GLY A CA 1
ATOM 675 C C . GLY A 1 88 ? 12.968 -5.638 6.402 1.00 84.81 88 GLY A C 1
ATOM 676 O O . GLY A 1 88 ? 11.899 -5.129 6.070 1.00 84.81 88 GLY A O 1
ATOM 677 N N . SER A 1 89 ? 13.221 -5.953 7.674 1.00 87.44 89 SER A N 1
ATOM 678 C CA . SER A 1 89 ? 12.244 -5.770 8.756 1.00 87.44 89 SER A CA 1
ATOM 679 C C . SER A 1 89 ? 11.752 -4.321 8.870 1.00 87.44 89 SER A C 1
ATOM 681 O O . SER A 1 89 ? 12.564 -3.384 8.892 1.00 87.44 89 SER A O 1
ATOM 683 N N . ARG A 1 90 ? 10.441 -4.131 9.054 1.00 85.69 90 ARG A N 1
ATOM 684 C CA . ARG A 1 90 ? 9.838 -2.810 9.272 1.00 85.69 90 ARG A CA 1
ATOM 685 C C . ARG A 1 90 ? 9.694 -2.478 10.754 1.00 85.69 90 ARG A C 1
ATOM 687 O O . ARG A 1 90 ? 9.589 -3.343 11.612 1.00 85.69 90 ARG A O 1
ATOM 694 N N . LYS A 1 91 ? 9.753 -1.180 11.057 1.00 86.12 91 LYS A N 1
ATOM 695 C CA . LYS A 1 91 ? 9.631 -0.631 12.412 1.00 86.12 91 LYS A CA 1
ATOM 696 C C . LYS A 1 91 ? 8.410 0.265 12.455 1.00 86.12 91 LYS A C 1
ATOM 698 O O . LYS A 1 91 ? 8.343 1.247 11.712 1.00 86.12 91 LYS A O 1
ATOM 703 N N . LEU A 1 92 ? 7.489 -0.061 13.351 1.00 82.94 92 LEU A N 1
ATOM 704 C CA . LEU A 1 92 ? 6.313 0.742 13.642 1.00 82.94 92 LEU A CA 1
ATOM 705 C C . LEU A 1 92 ? 6.493 1.450 14.985 1.00 82.94 92 LEU A C 1
ATOM 707 O O . LEU A 1 92 ? 7.057 0.900 15.930 1.00 82.94 92 LEU A O 1
ATOM 711 N N . LYS A 1 93 ? 6.021 2.691 15.065 1.00 82.50 93 LYS A N 1
ATOM 712 C CA . LYS A 1 93 ? 6.000 3.490 16.286 1.00 82.50 93 LYS A CA 1
ATOM 713 C C . LYS A 1 93 ? 4.572 3.901 16.593 1.00 82.50 93 LYS A C 1
ATOM 715 O O . LYS A 1 93 ? 3.904 4.537 15.776 1.00 82.50 93 LYS A O 1
ATOM 720 N N . ASN A 1 94 ? 4.114 3.583 17.797 1.00 78.06 94 ASN A N 1
ATOM 721 C CA . ASN A 1 94 ? 2.877 4.142 18.307 1.00 78.06 94 ASN A CA 1
ATOM 722 C C . ASN A 1 94 ? 3.159 5.460 19.041 1.00 78.06 94 ASN A C 1
ATOM 724 O O . ASN A 1 94 ? 4.077 5.554 19.855 1.00 78.06 94 ASN A O 1
ATOM 728 N N . LEU A 1 95 ? 2.370 6.485 18.739 1.00 62.41 95 LEU A N 1
ATOM 729 C CA . LEU A 1 95 ? 2.365 7.750 19.463 1.00 62.41 95 LEU A CA 1
ATOM 730 C C . LEU A 1 95 ? 1.260 7.665 20.519 1.00 62.41 95 LEU A C 1
ATOM 732 O O . LEU A 1 95 ? 0.215 8.294 20.392 1.00 62.41 95 LEU A O 1
ATOM 736 N N . ALA A 1 96 ? 1.467 6.850 21.552 1.00 55.75 96 ALA A N 1
ATOM 737 C CA . ALA A 1 96 ? 0.554 6.818 22.686 1.00 55.75 96 ALA A CA 1
ATOM 738 C C . AL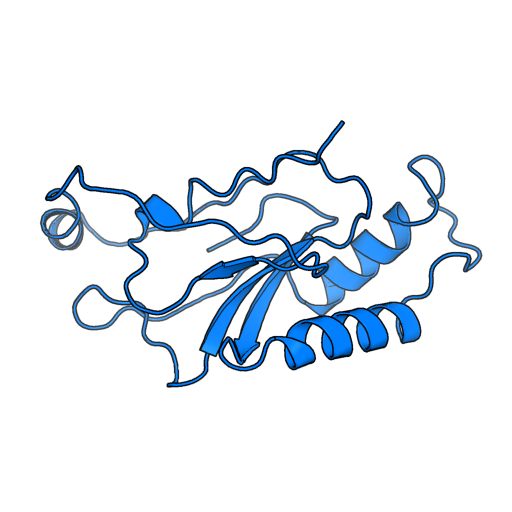A A 1 96 ? 0.734 8.104 23.513 1.00 55.75 96 ALA A C 1
ATOM 740 O O . ALA A 1 96 ? 1.626 8.197 24.352 1.00 55.75 96 ALA A O 1
ATOM 741 N N . LYS A 1 97 ? -0.115 9.113 23.288 1.00 46.97 97 LYS A N 1
ATOM 742 C CA . LYS A 1 97 ? -0.432 10.122 24.312 1.00 46.97 97 LYS A CA 1
ATOM 743 C C . LYS A 1 97 ? -1.737 9.712 24.993 1.00 46.97 97 LYS A C 1
ATOM 745 O O . LYS A 1 97 ? -2.774 10.324 24.783 1.00 46.97 97 LYS A O 1
ATOM 750 N N . ALA A 1 98 ? -1.677 8.635 25.764 1.00 45.72 98 ALA A N 1
ATOM 751 C CA . ALA A 1 98 ? -2.762 8.197 26.630 1.00 45.72 98 ALA A CA 1
ATOM 752 C C . ALA A 1 98 ? -2.186 8.120 28.045 1.00 45.72 98 ALA A C 1
ATOM 754 O O . ALA A 1 98 ? -1.263 7.345 28.308 1.00 45.72 98 ALA A O 1
ATOM 755 N N . ASN A 1 99 ? -2.658 9.004 28.924 1.00 44.25 99 ASN A N 1
ATOM 756 C CA . ASN A 1 99 ? -2.198 9.110 30.306 1.00 44.25 99 ASN A CA 1
ATOM 757 C C . ASN A 1 99 ? -2.344 7.747 31.006 1.00 44.25 99 ASN A C 1
ATOM 759 O O . ASN A 1 99 ? -3.271 6.996 30.705 1.00 44.25 99 ASN A O 1
ATOM 763 N N . MET A 1 100 ? -1.458 7.443 31.965 1.00 43.50 100 MET A N 1
ATOM 764 C CA . MET A 1 100 ? -1.320 6.132 32.635 1.00 43.50 100 MET A CA 1
ATOM 765 C C . MET A 1 100 ? -2.626 5.475 33.137 1.00 43.50 100 MET A C 1
ATOM 767 O O . MET A 1 100 ? -2.661 4.265 33.343 1.00 43.50 100 MET A O 1
ATOM 771 N N . ALA A 1 101 ? -3.716 6.230 33.302 1.00 42.66 101 ALA A N 1
ATOM 772 C CA . ALA A 1 101 ? -5.042 5.703 33.626 1.00 42.66 101 ALA A CA 1
ATOM 773 C C . ALA A 1 101 ? -5.634 4.788 32.531 1.00 42.66 101 ALA A C 1
ATOM 775 O O . ALA A 1 101 ? -6.339 3.840 32.858 1.00 42.66 101 ALA A O 1
ATOM 776 N N . GLN A 1 102 ? -5.308 5.014 31.254 1.00 43.41 102 GLN A N 1
ATOM 777 C CA . GLN A 1 102 ? -5.743 4.160 30.136 1.00 43.41 102 GLN A CA 1
ATOM 778 C C . GLN A 1 102 ? -4.831 2.935 29.936 1.00 43.41 102 GLN A C 1
ATOM 780 O O . GLN A 1 102 ? -5.229 1.969 29.296 1.00 43.41 102 GLN A O 1
ATOM 785 N N . GLN A 1 103 ? -3.632 2.936 30.531 1.00 43.47 103 GLN A N 1
ATOM 786 C CA . GLN A 1 103 ? -2.656 1.843 30.420 1.00 43.47 103 GLN A CA 1
ATOM 787 C C . GLN A 1 103 ? -2.982 0.648 31.331 1.00 43.47 103 GLN A C 1
ATOM 789 O O . GLN A 1 103 ? -2.521 -0.460 31.080 1.00 43.47 103 GLN A O 1
ATOM 794 N N . ARG A 1 104 ? -3.819 0.825 32.365 1.00 35.41 104 ARG A N 1
ATOM 795 C CA . ARG A 1 104 ? -4.217 -0.271 33.271 1.00 35.41 104 ARG A CA 1
ATOM 796 C C . ARG A 1 104 ? -5.179 -1.290 32.647 1.00 35.41 104 ARG A C 1
ATOM 798 O O . ARG A 1 104 ? -5.404 -2.332 33.250 1.00 35.41 104 ARG A O 1
ATOM 805 N N . ALA A 1 105 ? -5.687 -1.026 31.444 1.00 34.69 105 ALA A N 1
ATOM 806 C CA . ALA A 1 105 ? -6.437 -2.002 30.657 1.00 34.69 105 ALA A CA 1
ATOM 807 C C . ALA A 1 105 ? -5.542 -2.877 29.750 1.00 34.69 105 ALA A C 1
ATOM 809 O O . ALA A 1 105 ? -6.016 -3.887 29.251 1.00 34.69 105 ALA A O 1
ATOM 810 N N . ALA A 1 106 ? -4.258 -2.536 29.573 1.00 32.91 106 ALA A N 1
ATOM 811 C CA . ALA A 1 106 ? -3.363 -3.176 28.597 1.00 32.91 106 ALA A CA 1
ATOM 812 C C . ALA A 1 106 ? -2.384 -4.209 29.201 1.00 32.91 106 ALA A C 1
ATOM 814 O O . ALA A 1 106 ? -1.450 -4.637 28.540 1.00 32.91 106 ALA A O 1
ATOM 815 N N . ALA A 1 107 ? -2.542 -4.602 30.472 1.00 27.16 107 ALA A N 1
ATOM 816 C CA . ALA A 1 107 ? -1.538 -5.412 31.181 1.00 27.16 107 ALA A CA 1
ATOM 817 C C . ALA A 1 107 ? -1.932 -6.878 31.445 1.00 27.16 107 ALA A C 1
ATOM 819 O O . ALA A 1 107 ? -1.262 -7.551 32.228 1.00 27.16 107 ALA A O 1
ATOM 820 N N . VAL A 1 108 ? -3.008 -7.406 30.854 1.00 25.08 108 VAL A N 1
ATOM 821 C CA . VAL A 1 108 ? -3.511 -8.744 31.213 1.00 25.08 108 VAL A CA 1
ATOM 822 C C . VAL A 1 108 ? -3.968 -9.510 29.970 1.00 25.08 108 VAL A C 1
ATOM 824 O O . VAL A 1 108 ? -5.125 -9.422 29.587 1.00 25.08 108 VAL A O 1
ATOM 827 N N . ILE A 1 109 ? -3.055 -10.278 29.361 1.00 25.30 109 ILE A N 1
ATOM 828 C CA . ILE A 1 109 ? -3.142 -11.742 29.147 1.00 25.30 109 ILE A CA 1
ATOM 829 C C . ILE A 1 109 ? -2.078 -12.174 28.129 1.00 25.30 109 ILE A C 1
ATOM 831 O O . ILE A 1 109 ? -2.191 -11.994 26.921 1.00 25.30 109 ILE A O 1
ATOM 835 N N . ALA A 1 110 ? -1.033 -12.811 28.655 1.00 25.77 110 ALA A N 1
ATOM 836 C CA . ALA A 1 110 ? -0.162 -13.683 27.892 1.00 25.77 110 ALA A CA 1
ATOM 837 C C . ALA A 1 110 ? -0.824 -15.062 27.705 1.00 25.77 110 ALA A C 1
ATOM 839 O O . ALA A 1 110 ? -1.436 -15.591 28.630 1.00 25.77 110 ALA A O 1
ATOM 840 N N . ALA A 1 111 ? -0.563 -15.656 26.536 1.00 25.89 111 ALA A N 1
ATOM 841 C CA . ALA A 1 111 ? -0.737 -17.061 26.152 1.00 25.89 111 ALA A CA 1
ATOM 842 C C . ALA A 1 111 ? -2.168 -17.566 25.857 1.00 25.89 111 ALA A C 1
ATOM 844 O O . ALA A 1 111 ? -2.959 -17.824 26.755 1.00 25.89 111 ALA A O 1
ATOM 845 N N . SER A 1 112 ? -2.431 -17.945 24.598 1.00 23.61 112 SER A N 1
ATOM 846 C CA . SER A 1 112 ? -2.454 -19.370 24.210 1.00 23.61 112 SER A CA 1
ATOM 847 C C . SER A 1 112 ? -2.848 -19.627 22.738 1.00 23.61 112 SER A C 1
ATOM 849 O O . SER A 1 112 ? -3.883 -19.192 22.261 1.00 23.61 112 SER A O 1
ATOM 851 N N . ARG A 1 113 ? -2.010 -20.457 22.090 1.00 26.67 113 ARG A N 1
ATOM 852 C CA . ARG A 1 113 ? -2.332 -21.551 21.143 1.00 26.67 113 ARG A CA 1
ATOM 853 C C . ARG A 1 113 ? -2.846 -21.229 19.725 1.00 26.67 113 ARG A C 1
ATOM 855 O O . ARG A 1 113 ? -4.034 -21.115 19.482 1.00 26.67 113 ARG A O 1
ATOM 862 N N . GLY A 1 114 ? -1.903 -21.332 18.780 1.00 35.41 114 GLY A N 1
ATOM 863 C CA . GLY A 1 114 ? -1.934 -22.303 17.672 1.00 35.41 114 GLY A CA 1
ATOM 864 C C . GLY A 1 114 ? -3.092 -22.226 16.671 1.00 35.41 114 GLY A C 1
ATOM 865 O O . GLY A 1 114 ? -4.115 -22.869 16.868 1.00 35.41 114 GLY A O 1
ATOM 866 N N . GLY A 1 115 ? -2.858 -21.564 15.535 1.00 24.84 115 GLY A N 1
ATOM 867 C CA . GLY A 1 115 ? -3.711 -21.614 14.344 1.00 24.84 115 GLY A CA 1
ATOM 868 C C . GLY A 1 115 ? -2.863 -21.620 13.070 1.00 24.84 115 GLY A C 1
ATOM 869 O O . GLY A 1 115 ? -1.826 -20.967 13.008 1.00 24.84 115 GLY A O 1
ATOM 870 N N . LEU A 1 116 ? -3.273 -22.440 12.106 1.00 26.12 116 LEU A N 1
ATOM 871 C CA . LEU A 1 116 ? -2.546 -22.884 10.916 1.00 26.12 116 LEU A CA 1
ATOM 872 C C . LEU A 1 116 ? -2.257 -21.741 9.919 1.00 26.12 116 LEU A C 1
ATOM 874 O O . LEU A 1 116 ? -3.156 -20.993 9.549 1.00 26.12 116 LEU A O 1
ATOM 878 N N . TRP A 1 117 ? -1.008 -21.651 9.454 1.00 30.22 117 TRP A N 1
ATOM 879 C CA . TRP A 1 117 ? -0.539 -20.672 8.470 1.00 30.22 117 TRP A CA 1
ATOM 880 C C . TRP A 1 117 ? -0.656 -21.241 7.053 1.00 30.22 117 TRP A C 1
ATOM 882 O O . TRP A 1 117 ? -0.042 -22.265 6.755 1.00 30.22 117 TRP A O 1
ATOM 892 N N . THR A 1 118 ? -1.378 -20.568 6.156 1.00 27.67 118 THR A N 1
ATOM 893 C CA . THR A 1 118 ? -1.348 -20.882 4.718 1.00 27.67 118 THR A CA 1
ATOM 894 C C . THR A 1 118 ? -0.897 -19.668 3.918 1.00 27.67 118 THR A C 1
ATOM 896 O O . THR A 1 118 ? -1.571 -18.643 3.880 1.00 27.67 118 THR A O 1
ATOM 899 N N . SER A 1 119 ? 0.261 -19.806 3.275 1.00 35.00 119 SER A N 1
ATOM 900 C CA . SER A 1 119 ? 0.891 -18.823 2.398 1.00 35.00 119 SER A CA 1
ATOM 901 C C . SER A 1 119 ? 0.115 -18.646 1.091 1.00 35.00 119 SER A C 1
ATOM 903 O O . SER A 1 119 ? 0.096 -19.586 0.300 1.00 35.00 119 SER A O 1
ATOM 905 N N . HIS A 1 120 ? -0.438 -17.462 0.817 1.00 29.97 120 HIS A N 1
ATOM 906 C CA . HIS A 1 120 ? -0.832 -17.049 -0.537 1.00 29.97 120 HIS A CA 1
ATOM 907 C C . HIS A 1 120 ? -0.478 -15.564 -0.788 1.00 29.97 120 HIS A C 1
ATOM 909 O O . HIS A 1 120 ? -1.089 -14.652 -0.248 1.00 29.97 120 HIS A O 1
ATOM 915 N N . ARG A 1 121 ? 0.586 -15.390 -1.582 1.00 37.06 121 ARG A N 1
ATOM 916 C CA . ARG A 1 121 ? 0.886 -14.402 -2.642 1.00 37.06 121 ARG A CA 1
ATOM 917 C C . ARG A 1 121 ? 0.711 -12.869 -2.497 1.00 37.06 121 ARG A C 1
ATOM 919 O O . ARG A 1 121 ? 1.245 -12.205 -3.376 1.00 37.06 121 ARG A O 1
ATOM 926 N N . SER A 1 122 ? 0.114 -12.286 -1.455 1.00 38.66 122 SER A N 1
ATOM 927 C CA . SER A 1 122 ? 0.020 -10.808 -1.336 1.00 38.66 122 SER A CA 1
ATOM 928 C C . SER A 1 122 ? 1.109 -10.212 -0.423 1.00 38.66 122 SER A C 1
ATOM 930 O O . SER A 1 122 ? 1.298 -10.726 0.682 1.00 38.66 122 SER A O 1
ATOM 932 N N . LYS A 1 123 ? 1.760 -9.098 -0.805 1.00 43.12 123 LYS A N 1
ATOM 933 C CA . LYS A 1 123 ? 2.776 -8.381 0.015 1.00 43.12 123 LYS A CA 1
ATOM 934 C C . LYS A 1 123 ? 2.219 -7.616 1.229 1.00 43.12 123 LYS A C 1
ATOM 936 O O . LYS A 1 123 ? 2.973 -6.982 1.964 1.00 43.12 123 LYS A O 1
ATOM 941 N N . TRP A 1 124 ? 0.906 -7.662 1.443 1.00 39.22 124 TRP A N 1
ATOM 942 C CA . TRP A 1 124 ? 0.187 -6.791 2.372 1.00 39.22 124 TRP A CA 1
ATOM 943 C C . TRP A 1 124 ? -0.352 -7.594 3.553 1.00 39.22 124 TRP A C 1
ATOM 945 O O . TRP A 1 124 ? -1.148 -8.527 3.385 1.00 39.22 124 TRP A O 1
ATOM 955 N N . GLU A 1 125 ? 0.064 -7.202 4.755 1.00 48.22 125 GLU A N 1
ATOM 956 C CA . GLU A 1 125 ? -0.418 -7.772 6.011 1.00 48.22 125 GLU A CA 1
ATOM 957 C C . GLU A 1 125 ? -1.562 -6.917 6.580 1.00 48.22 125 GLU A C 1
ATOM 959 O O . GLU A 1 125 ? -1.486 -5.685 6.617 1.00 48.22 125 GLU A O 1
ATOM 964 N N . THR A 1 126 ? -2.627 -7.579 7.040 1.00 38.75 126 THR A N 1
ATOM 965 C CA . THR A 1 126 ? -3.819 -6.938 7.611 1.00 38.75 126 THR A CA 1
ATOM 966 C C . THR A 1 126 ? -3.965 -7.266 9.089 1.00 38.75 126 THR A C 1
ATOM 968 O O . THR A 1 126 ? -4.003 -8.441 9.460 1.00 38.75 126 THR A O 1
ATOM 971 N N . LEU A 1 127 ? -4.158 -6.247 9.920 1.00 42.00 127 LEU A N 1
ATOM 972 C CA . LEU A 1 127 ? -4.627 -6.420 11.294 1.00 42.00 127 LEU A CA 1
ATOM 973 C C . LEU A 1 127 ? -6.166 -6.339 11.292 1.00 42.00 127 LEU A C 1
ATOM 975 O O . LEU A 1 127 ? -6.730 -5.358 10.802 1.00 42.00 127 LEU A O 1
ATOM 979 N N . ARG A 1 128 ? -6.842 -7.400 11.761 1.00 37.50 128 ARG A N 1
ATOM 980 C CA . ARG A 1 128 ? -8.313 -7.484 11.906 1.00 37.50 128 ARG A CA 1
ATOM 981 C C . ARG A 1 128 ? -8.734 -7.211 13.357 1.00 37.50 128 ARG A C 1
ATOM 983 O O . ARG A 1 128 ? -7.892 -7.176 14.249 1.00 37.50 128 ARG A O 1
ATOM 990 N N . ASP A 1 129 ? -10.030 -7.012 13.582 1.00 31.16 129 ASP A N 1
ATOM 991 C CA . ASP A 1 129 ? -10.608 -6.744 14.904 1.00 31.16 129 ASP A CA 1
ATOM 992 C C . ASP A 1 129 ? -10.123 -7.715 15.993 1.00 31.16 129 ASP A C 1
ATOM 994 O O . ASP A 1 129 ? -10.076 -8.930 15.798 1.00 31.16 129 ASP A O 1
ATOM 998 N N . GLY A 1 130 ? -9.786 -7.155 17.160 1.00 32.84 130 GLY A N 1
ATOM 999 C CA . GLY A 1 130 ? -9.256 -7.890 18.316 1.00 32.84 130 GLY A CA 1
ATOM 1000 C C . GLY A 1 130 ? -7.732 -7.854 18.468 1.00 32.84 130 GLY A C 1
ATOM 1001 O O . GLY A 1 130 ? -7.220 -8.423 19.426 1.00 32.84 130 GLY A O 1
ATOM 1002 N N . VAL A 1 131 ? -7.019 -7.176 17.567 1.00 34.97 131 VAL A N 1
ATOM 1003 C CA . VAL A 1 131 ? -5.571 -6.946 17.662 1.00 34.97 131 VAL A CA 1
ATOM 1004 C C . VAL A 1 131 ? -5.273 -5.974 18.802 1.00 34.97 131 VAL A C 1
ATOM 1006 O O . VAL A 1 131 ? -5.690 -4.811 18.775 1.00 34.97 131 VAL A O 1
ATOM 1009 N N . ASP A 1 132 ? -4.549 -6.468 19.804 1.00 34.50 132 ASP A N 1
ATOM 1010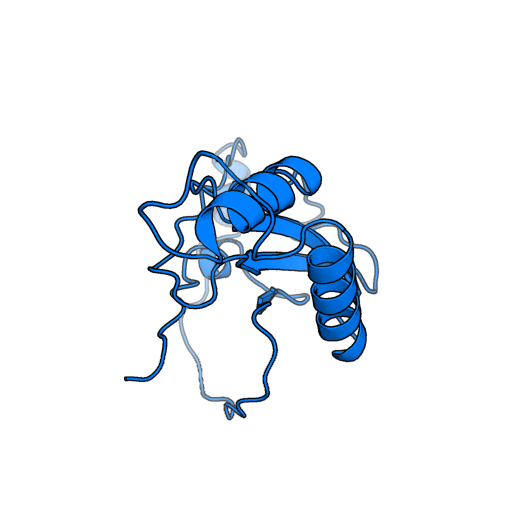 C CA . ASP A 1 132 ? -4.027 -5.655 20.897 1.00 34.50 132 ASP A CA 1
ATOM 1011 C C . ASP A 1 132 ? -2.999 -4.654 20.337 1.00 34.50 132 ASP A C 1
ATOM 1013 O O . ASP A 1 132 ? -2.309 -4.907 19.345 1.00 34.50 132 ASP A O 1
ATOM 1017 N N . ILE A 1 133 ? -2.858 -3.497 20.977 1.00 37.12 133 ILE A N 1
ATOM 1018 C CA . ILE A 1 133 ? -1.873 -2.469 20.617 1.00 37.12 133 ILE A CA 1
ATOM 1019 C C . ILE A 1 133 ? -0.437 -3.030 20.569 1.00 37.12 133 ILE A C 1
ATOM 1021 O O . ILE A 1 133 ? 0.411 -2.525 19.825 1.00 37.12 133 ILE A O 1
ATOM 1025 N N . ASP A 1 134 ? -0.199 -4.111 21.314 1.00 34.88 134 ASP A N 1
ATOM 1026 C CA . ASP A 1 134 ? 1.056 -4.855 21.401 1.00 34.88 134 ASP A CA 1
ATOM 1027 C C . ASP A 1 134 ? 1.290 -5.846 20.243 1.00 34.88 134 ASP A C 1
ATOM 1029 O O . ASP A 1 134 ? 2.426 -6.275 20.024 1.00 34.88 134 ASP A O 1
ATOM 1033 N N . ASP A 1 135 ? 0.265 -6.183 19.458 1.00 35.25 135 ASP A N 1
ATOM 1034 C CA . ASP A 1 135 ? 0.396 -7.033 18.265 1.00 35.25 135 ASP A CA 1
ATOM 1035 C C . ASP A 1 135 ? 0.863 -6.225 17.048 1.00 35.25 135 ASP A C 1
ATOM 1037 O O . ASP A 1 135 ? 1.639 -6.709 16.222 1.00 35.25 135 ASP A O 1
ATOM 1041 N N . VAL A 1 136 ? 0.504 -4.938 16.998 1.00 36.91 136 VAL A N 1
ATOM 1042 C CA . VAL A 1 136 ? 0.966 -3.992 15.968 1.00 36.91 136 VAL A CA 1
ATOM 1043 C C . VAL A 1 136 ? 2.495 -3.827 16.003 1.00 36.91 136 VAL A C 1
ATOM 1045 O O . VAL A 1 136 ? 3.122 -3.537 14.989 1.00 36.91 136 VAL A O 1
ATOM 1048 N N . THR A 1 137 ? 3.138 -4.009 17.162 1.00 33.41 137 THR A N 1
ATOM 1049 C CA . THR A 1 137 ? 4.589 -3.793 17.327 1.00 33.41 137 THR A CA 1
ATOM 1050 C C . THR A 1 137 ? 5.456 -5.017 17.007 1.00 33.41 137 THR A C 1
ATOM 1052 O O . THR A 1 137 ? 6.683 -4.898 17.022 1.00 33.41 137 THR A O 1
ATOM 1055 N N . LYS A 1 138 ? 4.862 -6.173 16.670 1.00 32.19 138 LYS A N 1
ATOM 1056 C CA . LYS A 1 138 ? 5.583 -7.444 16.440 1.00 32.19 138 LYS A CA 1
ATOM 1057 C C . LYS A 1 138 ? 5.648 -7.905 14.977 1.00 32.19 138 LYS A C 1
ATOM 1059 O O . LYS A 1 138 ? 6.186 -8.982 14.719 1.00 32.19 138 LYS A O 1
ATOM 1064 N N . MET A 1 139 ? 5.164 -7.114 14.017 1.00 34.53 139 MET A N 1
ATOM 1065 C CA . MET A 1 139 ? 5.239 -7.451 12.585 1.00 34.53 139 MET A CA 1
ATOM 1066 C C . MET A 1 139 ? 6.691 -7.408 12.082 1.00 34.53 139 MET A C 1
ATOM 1068 O O . MET A 1 139 ? 7.228 -6.364 11.718 1.00 34.53 139 MET A O 1
ATOM 1072 N N . SER A 1 140 ? 7.340 -8.572 12.100 1.00 31.36 140 SER A N 1
ATOM 1073 C CA . SER A 1 140 ? 8.603 -8.861 11.423 1.00 31.36 140 SER A CA 1
ATOM 1074 C C . SER A 1 140 ? 8.291 -9.784 10.250 1.00 31.36 140 SER A C 1
ATOM 1076 O O . SER A 1 140 ? 8.206 -11.000 10.434 1.00 31.36 140 SER A O 1
ATOM 1078 N N . THR A 1 141 ? 8.169 -9.235 9.045 1.00 31.98 141 THR A N 1
ATOM 1079 C CA . THR A 1 141 ? 8.109 -10.031 7.817 1.00 31.98 141 THR A CA 1
ATOM 1080 C C . THR A 1 141 ? 9.406 -10.840 7.679 1.00 31.98 141 THR A C 1
ATOM 1082 O O . THR A 1 141 ? 10.496 -10.293 7.523 1.00 31.98 141 THR A O 1
ATOM 1085 N N . ARG A 1 142 ? 9.318 -12.170 7.804 1.00 24.41 142 ARG A N 1
ATOM 1086 C CA . ARG A 1 142 ? 10.396 -13.091 7.416 1.00 24.41 142 ARG A CA 1
ATOM 1087 C C . ARG A 1 142 ? 10.164 -13.498 5.966 1.00 24.41 142 ARG A C 1
ATOM 1089 O O . ARG A 1 142 ? 9.239 -14.255 5.685 1.00 24.41 142 ARG A O 1
ATOM 1096 N N . THR A 1 143 ? 11.018 -13.037 5.063 1.00 32.31 143 THR A N 1
ATOM 1097 C CA . THR A 1 143 ? 11.097 -13.544 3.690 1.00 32.31 143 THR A CA 1
ATOM 1098 C C . THR A 1 143 ? 11.828 -14.888 3.675 1.00 32.31 143 THR A C 1
ATOM 1100 O O . THR A 1 143 ? 12.794 -15.109 4.409 1.00 32.31 143 THR A O 1
ATOM 1103 N N . ARG A 1 144 ? 11.309 -15.821 2.876 1.00 24.84 144 ARG A N 1
ATOM 1104 C CA . ARG A 1 144 ? 11.842 -17.172 2.681 1.00 24.84 144 ARG A CA 1
ATOM 1105 C C . ARG A 1 144 ? 13.143 -17.078 1.866 1.00 24.84 144 ARG A C 1
ATOM 1107 O O . ARG A 1 144 ? 13.147 -16.400 0.844 1.00 24.84 144 ARG A O 1
ATOM 1114 N N . THR A 1 145 ? 14.205 -17.718 2.365 1.00 34.34 145 THR A N 1
ATOM 1115 C CA . THR A 1 145 ? 15.493 -17.953 1.675 1.00 34.34 145 THR A CA 1
ATOM 1116 C C . THR A 1 145 ? 15.317 -18.607 0.318 1.00 34.34 145 THR A C 1
ATOM 1118 O O . THR A 1 145 ? 14.420 -19.484 0.238 1.00 34.34 145 THR A O 1
#

Organism: Drosophila simulans (NCBI:txid7240)

InterPro domains:
  IPR001602 UPF0047 protein YjbQ-like [PF01894] (2-91)
  IPR001602 UPF0047 protein YjbQ-like [PS01314] (60-78)
  IPR001602 UPF0047 protein YjbQ-like [PTHR30615] (1-92)
  IPR001602 UPF0047 protein YjbQ-like [TIGR00149] (3-90)
  IPR035917 YjbQ-like superfamily [G3DSA:2.60.120.460] (1-96)
  IPR035917 YjbQ-like superfamily [SSF111038] (2-92)

Secondary structure (DSSP, 8-state):
-EE--SSEEEEEEE-S-THHHHHHHHHHHHHS-TTS--S--TT-TTHHHHHHHHHHH-SB----EETTEE---TTEEEEEEE--SS-----EE------TTTGGGSS-------------S-SEEEEPTT--TTTGGG-------

Foldseek 3Di:
DFWPDLLKAKAKDFPPDPVVLVVVLVVLCVVQPFPDPDPPDPVHSQRVSSNVSCVVRDGDDDFDDDPQFTPDDPGIWMKIGHRDPDDFFIADDDPDPDPCVSVVVQDDDDDDDDDDDDDDDGPMDTDDGPDRPVNVGPDGDDDDD